Protein AF-A0A3M1KKR6-F1 (afdb_monomer_lite)

Sequence (114 aa):
MHAGSGPVIRVGALVAVAWGGGTNRPSGGSYWIELECRVPDVAPIHDFDAFQQRVARRLLERYDHRELTATDLVPQAFLREVVRDFSAEVAEQGFELLSVTMRDPRMWSLTIPA

Secondary structure (DSSP, 8-state):
--TT-SPEEEEEEEEEEEE--SSS--EEEEEEEEEEEEPPTT--HHHHHHHHHHHHHHHHHHHTTEEEPPSS-HHHHHHHHHHHHHHHHHHHTT-EEEEEEEE-TTS-EEEEE-

pLDDT: mean 82.66, std 14.11, range [42.06, 97.5]

Foldseek 3Di:
DDDPDADKDKAWEWAWEWEDDDDDDIDTDTKTKIWIKGDDPPDDPVLVVVVRVVRHVVCCVPGHHYYFYDDDCSPVVVQVVVCVVCQVVCVVSVMGTAWMKIDDPVDDIDIDGD

Structure (mmCIF, N/CA/C/O backbone):
data_AF-A0A3M1KKR6-F1
#
_entry.id   AF-A0A3M1KKR6-F1
#
loop_
_atom_site.group_PDB
_atom_site.id
_atom_site.type_symbol
_atom_site.label_atom_id
_atom_site.label_alt_id
_atom_site.label_comp_id
_atom_site.label_asym_id
_atom_site.label_entity_id
_atom_site.label_seq_id
_atom_site.pdbx_PDB_ins_code
_atom_site.Cartn_x
_atom_site.Cartn_y
_atom_site.Cartn_z
_atom_site.occupancy
_atom_site.B_iso_or_equiv
_atom_site.auth_seq_id
_atom_site.auth_comp_id
_atom_site.auth_asym_id
_atom_site.auth_atom_id
_atom_site.pdbx_PDB_model_num
ATOM 1 N N . MET A 1 1 ? -8.993 6.858 26.409 1.00 42.06 1 MET A N 1
ATOM 2 C CA . MET A 1 1 ? -9.019 6.648 24.948 1.00 42.06 1 MET A CA 1
ATOM 3 C C . MET A 1 1 ? -7.605 6.272 24.541 1.00 42.06 1 MET A C 1
ATOM 5 O O . MET A 1 1 ? -6.718 7.105 24.679 1.00 42.06 1 MET A O 1
ATOM 9 N N . HIS A 1 2 ? -7.354 5.005 24.213 1.00 42.16 2 HIS A N 1
ATOM 10 C CA . HIS A 1 2 ? -6.036 4.557 23.763 1.00 42.16 2 HIS A CA 1
ATOM 11 C C . HIS A 1 2 ? -5.950 4.763 22.253 1.00 42.16 2 HIS A C 1
ATOM 13 O O . HIS A 1 2 ? -6.528 4.008 21.483 1.00 42.16 2 HIS A O 1
ATOM 19 N N . ALA A 1 3 ? -5.250 5.814 21.832 1.00 49.28 3 ALA A N 1
ATOM 20 C CA . ALA A 1 3 ? -4.739 5.873 20.474 1.00 49.28 3 ALA A CA 1
ATOM 21 C C . ALA A 1 3 ? -3.673 4.768 20.355 1.00 49.28 3 ALA A C 1
ATOM 23 O O . ALA A 1 3 ? -2.652 4.839 21.037 1.00 49.28 3 ALA A O 1
ATOM 24 N N . GLY A 1 4 ? -3.948 3.717 19.574 1.00 57.62 4 GLY A N 1
ATOM 25 C CA . GLY A 1 4 ? -2.942 2.710 19.204 1.00 57.62 4 GLY A CA 1
ATOM 26 C C . GLY A 1 4 ? -3.274 1.230 19.443 1.00 57.62 4 GLY A C 1
ATOM 27 O O . GLY A 1 4 ? -2.399 0.406 19.194 1.00 57.62 4 GLY A O 1
ATOM 28 N N . SER A 1 5 ? -4.478 0.855 19.897 1.00 69.00 5 SER A N 1
ATOM 29 C CA . SER A 1 5 ? -4.815 -0.552 20.228 1.00 69.00 5 SER A CA 1
ATOM 30 C C . SER A 1 5 ? -5.600 -1.336 19.174 1.00 69.00 5 SER A C 1
ATOM 32 O O . SER A 1 5 ? -5.807 -2.535 19.361 1.00 69.00 5 SER A O 1
ATOM 34 N N . GLY A 1 6 ? -6.028 -0.694 18.088 1.00 76.44 6 GLY A N 1
ATOM 35 C CA . GLY A 1 6 ? -6.871 -1.348 17.091 1.00 76.44 6 GLY A CA 1
ATOM 36 C C . GLY A 1 6 ? -6.164 -2.438 16.284 1.00 76.44 6 GLY A C 1
ATOM 37 O O . GLY A 1 6 ? -4.928 -2.445 16.195 1.00 76.44 6 GLY A O 1
ATOM 38 N N . PRO A 1 7 ? -6.926 -3.383 15.701 1.00 87.19 7 PRO A N 1
ATOM 39 C CA . PRO A 1 7 ? -6.349 -4.485 14.951 1.00 87.19 7 PRO A CA 1
ATOM 40 C C . PRO A 1 7 ? -5.565 -3.966 13.744 1.00 87.19 7 PRO A C 1
ATOM 42 O O . PRO A 1 7 ? -5.897 -2.945 13.141 1.00 87.19 7 PRO A O 1
ATOM 45 N N . VAL A 1 8 ? -4.507 -4.690 13.391 1.00 90.62 8 VAL A N 1
ATOM 46 C CA . VAL A 1 8 ? -3.696 -4.395 12.210 1.00 90.62 8 VAL A CA 1
ATOM 47 C C . VAL A 1 8 ? -4.125 -5.324 11.087 1.00 90.62 8 VAL A C 1
ATOM 49 O O . VAL A 1 8 ? -4.152 -6.544 11.256 1.00 90.62 8 VAL A O 1
ATOM 52 N N . ILE A 1 9 ? -4.451 -4.738 9.941 1.00 90.88 9 ILE A N 1
ATOM 53 C CA . ILE A 1 9 ? -4.814 -5.452 8.720 1.00 90.88 9 ILE A CA 1
ATOM 54 C C . ILE A 1 9 ? -3.781 -5.183 7.631 1.00 90.88 9 ILE A C 1
ATOM 56 O O . ILE A 1 9 ? -3.077 -4.173 7.648 1.00 90.88 9 ILE A O 1
ATOM 60 N N . ARG A 1 10 ? -3.706 -6.096 6.663 1.00 93.00 10 ARG A N 1
ATOM 61 C CA . ARG A 1 10 ? -2.904 -5.926 5.454 1.00 93.00 10 ARG A CA 1
ATOM 62 C C . ARG A 1 10 ? -3.816 -6.021 4.252 1.00 93.00 10 ARG A C 1
ATOM 64 O O . ARG A 1 10 ? -4.521 -7.013 4.092 1.00 93.00 10 ARG A O 1
ATOM 71 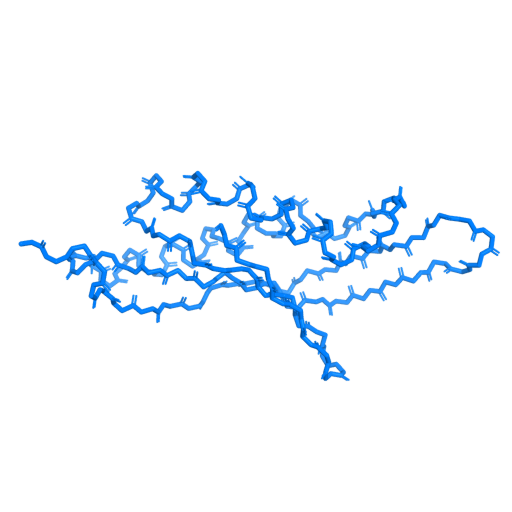N N . VAL A 1 11 ? -3.794 -4.985 3.429 1.00 93.75 11 VAL A N 1
ATOM 72 C CA . VAL A 1 11 ? -4.576 -4.901 2.196 1.00 93.75 11 VAL A CA 1
ATOM 73 C C . VAL A 1 11 ? -3.643 -4.542 1.057 1.00 93.75 11 VAL A C 1
ATOM 75 O O . VAL A 1 11 ? -2.670 -3.821 1.252 1.00 93.75 11 VAL A O 1
ATOM 78 N N . GLY A 1 12 ? -3.895 -5.054 -0.138 1.00 93.94 12 GLY A N 1
ATOM 79 C CA . GLY A 1 12 ? -2.939 -4.885 -1.217 1.00 93.94 12 GLY A CA 1
ATOM 80 C C . GLY A 1 12 ? -3.416 -5.430 -2.543 1.00 93.94 12 GLY A C 1
ATOM 81 O O . GLY A 1 12 ? -4.496 -6.012 -2.648 1.00 93.94 12 GLY A O 1
ATOM 82 N N . ALA A 1 13 ? -2.581 -5.239 -3.554 1.00 94.81 13 ALA A N 1
ATOM 83 C CA . ALA A 1 13 ? -2.793 -5.755 -4.894 1.00 94.81 13 ALA A CA 1
ATOM 84 C C . ALA A 1 13 ? -1.464 -6.186 -5.515 1.00 94.81 13 ALA A C 1
ATOM 86 O O . ALA A 1 13 ? -0.392 -5.697 -5.149 1.00 94.81 13 ALA A O 1
ATOM 87 N N . LEU A 1 14 ? -1.551 -7.103 -6.474 1.00 93.06 14 LEU A N 1
ATOM 88 C CA . LEU A 1 14 ? -0.446 -7.425 -7.362 1.00 93.06 14 LEU A CA 1
ATOM 89 C C . LEU A 1 14 ? -0.406 -6.369 -8.467 1.00 93.06 14 LEU A C 1
ATOM 91 O O . LEU A 1 14 ? -1.387 -6.222 -9.189 1.00 93.06 14 LEU A O 1
ATOM 95 N N . VAL A 1 15 ? 0.713 -5.664 -8.604 1.00 91.50 15 VAL A N 1
ATOM 96 C CA . VAL A 1 15 ? 0.927 -4.661 -9.657 1.00 91.50 15 VAL A CA 1
ATOM 97 C C . VAL A 1 15 ? 2.108 -5.070 -10.527 1.00 91.50 15 VAL A C 1
ATOM 99 O O . VAL A 1 15 ? 3.127 -5.549 -10.022 1.00 91.50 15 VAL A O 1
ATOM 102 N N . ALA A 1 16 ? 1.995 -4.894 -11.837 1.00 88.81 16 ALA A N 1
ATOM 103 C CA . ALA A 1 16 ? 3.106 -5.045 -12.763 1.00 88.81 16 ALA A CA 1
ATOM 104 C C . ALA A 1 16 ? 3.813 -3.699 -12.940 1.00 88.81 16 ALA A C 1
ATOM 106 O O . ALA A 1 16 ? 3.205 -2.745 -13.407 1.00 88.81 16 ALA A O 1
ATOM 107 N N . VAL A 1 17 ? 5.101 -3.612 -12.617 1.00 84.75 17 VAL A N 1
ATOM 108 C CA . VAL A 1 17 ? 5.895 -2.399 -12.870 1.00 84.75 17 VAL A CA 1
ATOM 109 C C . VAL A 1 17 ? 7.148 -2.728 -13.664 1.00 84.75 17 VAL A C 1
ATOM 111 O O . VAL A 1 17 ? 7.768 -3.783 -13.494 1.00 84.75 17 VAL A O 1
ATOM 114 N N . ALA A 1 18 ? 7.523 -1.805 -14.542 1.00 79.00 18 ALA A N 1
ATOM 115 C CA . ALA A 1 18 ? 8.761 -1.852 -15.301 1.00 79.00 18 ALA A CA 1
ATOM 116 C C . ALA A 1 18 ? 9.694 -0.733 -14.837 1.00 79.00 18 ALA A C 1
ATOM 118 O O . ALA A 1 18 ? 9.252 0.356 -14.480 1.00 79.00 18 ALA A O 1
ATOM 119 N N . TRP A 1 19 ? 10.996 -0.988 -14.845 1.00 77.62 19 TRP A N 1
ATOM 120 C CA . TRP A 1 19 ? 12.026 -0.011 -14.540 1.00 77.62 19 TRP A CA 1
ATOM 121 C C . TRP A 1 19 ? 13.269 -0.194 -15.410 1.0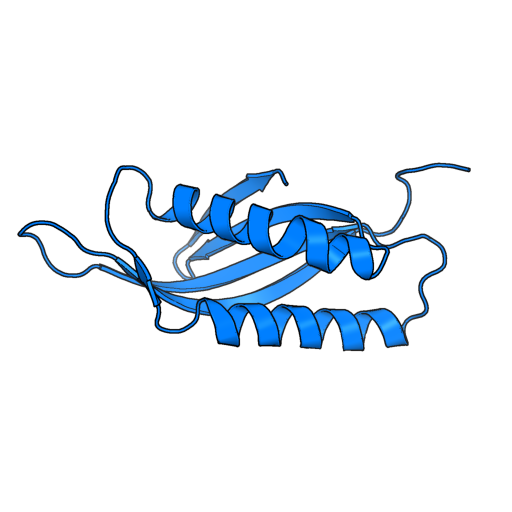0 77.62 19 TRP A C 1
ATOM 123 O O . TRP A 1 19 ? 13.833 -1.286 -15.541 1.00 77.62 19 TRP A O 1
ATOM 133 N N . GLY A 1 20 ? 13.734 0.906 -15.994 1.00 61.56 20 GLY A N 1
ATOM 134 C CA . GLY A 1 20 ? 14.907 0.908 -16.859 1.00 61.56 20 GLY A CA 1
ATOM 135 C C . GLY A 1 20 ? 15.202 2.293 -17.418 1.00 61.56 20 GLY A C 1
ATOM 136 O O . GLY A 1 20 ? 14.377 2.888 -18.096 1.00 61.56 20 GLY A O 1
ATOM 137 N N . GLY A 1 21 ? 16.406 2.796 -17.153 1.00 51.94 21 GLY A N 1
ATOM 138 C CA . GLY A 1 21 ? 16.923 4.037 -17.718 1.00 51.94 21 GLY A CA 1
ATOM 139 C C . GLY A 1 21 ? 18.445 3.980 -17.765 1.00 51.94 21 GLY A C 1
ATOM 140 O O . GLY A 1 21 ? 19.097 4.216 -16.755 1.00 51.94 21 GLY A O 1
ATOM 141 N N . GLY A 1 22 ? 18.997 3.635 -18.932 1.00 48.03 22 GLY A N 1
ATOM 142 C CA . GLY A 1 22 ? 20.441 3.617 -19.198 1.00 48.03 22 GLY A CA 1
ATOM 143 C C . GLY A 1 22 ? 20.953 2.261 -19.683 1.00 48.03 22 GLY A C 1
ATOM 144 O O . GLY A 1 22 ? 21.194 1.386 -18.865 1.00 48.03 22 GLY A O 1
ATOM 145 N N . THR A 1 23 ? 21.092 2.127 -21.012 1.00 52.16 23 THR A N 1
ATOM 146 C CA . THR A 1 23 ? 21.864 1.147 -21.830 1.00 52.16 23 THR A CA 1
ATOM 147 C C . THR A 1 23 ? 21.882 -0.356 -21.492 1.00 52.16 23 THR A C 1
ATOM 149 O O . THR A 1 23 ? 22.295 -1.138 -22.345 1.00 52.16 23 THR A O 1
ATOM 152 N N . ASN A 1 24 ? 21.368 -0.814 -20.355 1.00 52.50 24 ASN A N 1
ATOM 153 C CA . ASN A 1 24 ? 21.212 -2.213 -19.990 1.00 52.50 24 ASN A CA 1
ATOM 154 C C . ASN A 1 24 ? 19.724 -2.499 -19.760 1.00 52.50 24 ASN A C 1
ATOM 156 O O . ASN A 1 24 ? 19.088 -1.864 -18.932 1.00 52.50 24 ASN A O 1
ATOM 160 N N . ARG A 1 25 ? 19.211 -3.422 -20.583 1.00 55.31 25 ARG A N 1
ATOM 161 C CA . ARG A 1 25 ? 17.882 -4.064 -20.650 1.00 55.31 25 ARG A CA 1
ATOM 162 C C . ARG A 1 25 ? 16.807 -3.607 -19.639 1.00 55.31 25 ARG A C 1
ATOM 164 O O . ARG A 1 25 ? 17.066 -3.648 -18.440 1.00 55.31 25 ARG A O 1
ATOM 171 N N . PRO A 1 26 ? 15.565 -3.334 -20.097 1.00 58.41 26 PRO A N 1
ATOM 172 C CA . PRO A 1 26 ? 14.443 -3.095 -19.192 1.00 58.41 26 PRO A CA 1
ATOM 173 C C . PRO A 1 26 ? 14.299 -4.261 -18.210 1.00 58.41 26 PRO A C 1
ATOM 175 O O . PRO A 1 26 ? 14.280 -5.432 -18.601 1.00 58.41 26 PRO A O 1
ATOM 178 N N . SER A 1 27 ? 14.228 -3.921 -16.931 1.00 69.12 27 SER A N 1
ATOM 179 C CA . SER A 1 27 ? 13.932 -4.838 -15.836 1.00 69.12 27 SER A CA 1
ATOM 180 C C . SER A 1 27 ? 12.535 -4.534 -15.313 1.00 69.12 27 SER A C 1
ATOM 182 O O . SER A 1 27 ? 12.033 -3.432 -15.469 1.00 69.12 27 SER A O 1
ATOM 184 N N . GLY A 1 28 ? 11.851 -5.516 -14.752 1.00 74.38 28 GLY A N 1
ATOM 185 C CA . GLY A 1 28 ? 10.470 -5.340 -14.330 1.00 74.38 28 GLY A CA 1
ATOM 186 C C . GLY A 1 28 ? 9.872 -6.659 -13.895 1.00 74.38 28 GLY A C 1
ATOM 187 O O . GLY A 1 28 ? 10.446 -7.727 -14.130 1.00 74.38 28 GLY A O 1
ATOM 188 N N . GLY A 1 29 ? 8.721 -6.578 -13.250 1.00 82.25 29 GLY A N 1
ATOM 189 C CA . GLY A 1 29 ? 8.071 -7.737 -12.673 1.00 82.25 29 GLY A CA 1
ATOM 190 C C . GLY A 1 29 ? 6.713 -7.402 -12.085 1.00 82.25 29 GLY A C 1
ATOM 191 O O . GLY A 1 29 ? 6.284 -6.249 -12.056 1.00 82.25 29 GLY A O 1
ATOM 192 N N . SER A 1 30 ? 6.040 -8.447 -11.624 1.00 88.94 30 SER A N 1
ATOM 193 C CA . SER A 1 30 ? 4.808 -8.327 -10.857 1.00 88.94 30 SER A CA 1
ATOM 194 C C . SER A 1 30 ? 5.144 -8.410 -9.375 1.00 88.94 30 SER A C 1
ATOM 196 O O . SER A 1 30 ? 5.783 -9.370 -8.941 1.00 88.94 30 SER A O 1
ATOM 198 N N . TYR A 1 31 ? 4.704 -7.416 -8.614 1.00 89.06 31 TYR A N 1
ATOM 199 C CA . TYR A 1 31 ? 5.008 -7.260 -7.199 1.00 89.06 31 TYR A CA 1
ATOM 200 C C . TYR A 1 31 ? 3.728 -7.121 -6.394 1.00 89.06 31 TYR A C 1
ATOM 202 O O . TYR A 1 31 ? 2.811 -6.403 -6.786 1.00 89.06 31 TYR A O 1
ATOM 210 N N . TRP A 1 32 ? 3.664 -7.805 -5.256 1.00 93.56 32 TRP A N 1
ATOM 211 C CA . TRP A 1 32 ? 2.598 -7.577 -4.289 1.00 93.56 32 TRP A CA 1
ATOM 212 C C . TRP A 1 32 ? 2.907 -6.303 -3.518 1.00 93.56 32 TRP A C 1
ATOM 214 O O . TRP A 1 32 ? 3.933 -6.239 -2.840 1.00 93.56 32 TRP A O 1
ATOM 224 N N . ILE A 1 33 ? 2.031 -5.308 -3.629 1.00 95.00 33 ILE A N 1
ATOM 225 C CA . ILE A 1 33 ? 2.087 -4.081 -2.836 1.00 95.00 33 ILE A CA 1
ATOM 226 C C . ILE A 1 33 ? 1.038 -4.179 -1.752 1.00 95.00 33 ILE A C 1
ATOM 228 O O . ILE A 1 33 ? -0.153 -4.292 -2.038 1.00 95.00 33 ILE A O 1
ATOM 232 N N . GLU A 1 34 ? 1.498 -4.148 -0.512 1.00 95.81 34 GLU A N 1
ATOM 233 C CA . GLU A 1 34 ? 0.675 -4.310 0.673 1.00 95.81 34 GLU A CA 1
ATOM 234 C C . GLU A 1 34 ? 0.819 -3.094 1.574 1.00 95.81 34 GLU A C 1
ATOM 236 O O . GLU A 1 34 ? 1.925 -2.670 1.908 1.00 95.81 34 GLU A O 1
ATOM 241 N N . LEU A 1 35 ? -0.317 -2.561 1.991 1.00 96.69 35 LEU A N 1
ATOM 242 C CA . LEU A 1 35 ? -0.441 -1.518 2.986 1.00 96.69 35 LEU A CA 1
ATOM 243 C C . LEU A 1 35 ? -0.796 -2.190 4.304 1.00 96.69 35 LEU A C 1
ATOM 245 O O . LEU A 1 35 ? -1.790 -2.916 4.400 1.00 96.69 35 LEU A O 1
ATOM 249 N N . GLU A 1 36 ? 0.029 -1.957 5.314 1.00 96.19 36 GLU A N 1
ATOM 250 C CA . GLU A 1 36 ? -0.267 -2.340 6.682 1.00 96.19 36 GLU A CA 1
ATOM 251 C C . GLU A 1 36 ? -0.979 -1.180 7.365 1.00 96.19 36 GLU A C 1
ATOM 253 O O . GLU A 1 36 ? -0.395 -0.111 7.549 1.00 96.19 36 GLU A O 1
ATOM 258 N N . CYS A 1 37 ? -2.240 -1.389 7.729 1.00 93.31 37 CYS A N 1
ATOM 259 C CA . CYS A 1 37 ? -3.091 -0.349 8.286 1.00 93.31 37 CYS A CA 1
ATOM 260 C C . CYS A 1 37 ? -3.603 -0.754 9.664 1.00 93.31 37 CYS A C 1
ATOM 262 O O . CYS A 1 37 ? -4.019 -1.896 9.875 1.00 93.31 37 CYS A O 1
ATOM 264 N N . ARG A 1 38 ? -3.634 0.199 10.593 1.00 90.62 38 ARG A N 1
ATOM 265 C CA . ARG A 1 38 ? -4.357 0.068 11.852 1.00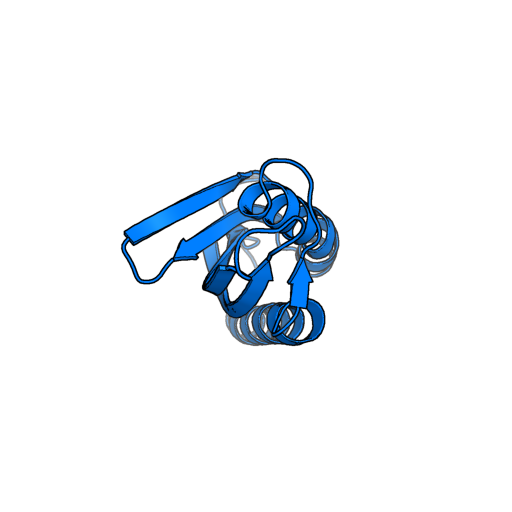 90.62 38 ARG A CA 1
ATOM 266 C C . ARG A 1 38 ? -5.796 0.519 11.663 1.00 90.62 38 ARG A C 1
ATOM 268 O O . ARG A 1 38 ? -6.084 1.591 11.134 1.00 90.62 38 ARG A O 1
ATOM 275 N N . VAL A 1 39 ? -6.685 -0.343 12.119 1.00 86.44 39 VAL A N 1
ATOM 276 C CA . VAL A 1 39 ? -8.128 -0.167 12.113 1.00 86.44 39 VAL A CA 1
ATOM 277 C C . VAL A 1 39 ? -8.562 0.585 13.372 1.00 86.44 39 VAL A C 1
ATOM 279 O O . VAL A 1 39 ? -8.044 0.282 14.447 1.00 86.4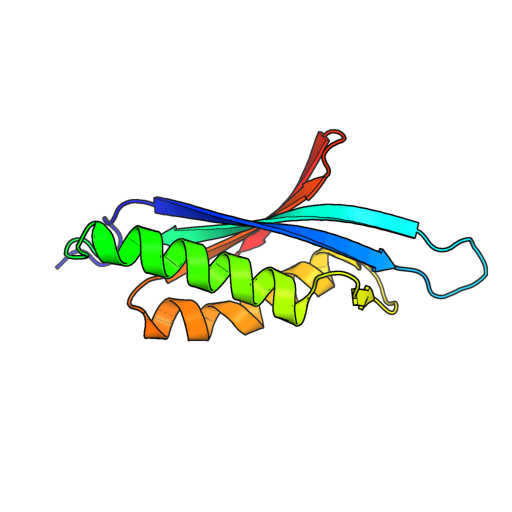4 39 VAL A O 1
ATOM 282 N N . PRO A 1 40 ? -9.523 1.520 13.307 1.00 79.56 40 PRO A N 1
ATOM 283 C CA . PRO A 1 40 ? -10.106 2.091 14.516 1.00 79.56 40 PRO A CA 1
ATOM 284 C C . PRO A 1 40 ? -10.947 1.039 15.261 1.00 79.56 40 PRO A C 1
ATOM 286 O O . PRO A 1 40 ? -11.701 0.295 14.640 1.00 79.56 40 PRO A O 1
ATOM 289 N N . ASP A 1 41 ? -10.878 1.017 16.597 1.00 74.44 41 ASP A N 1
ATOM 290 C CA . ASP A 1 41 ? -11.535 0.017 17.473 1.00 74.44 41 ASP A CA 1
ATOM 291 C C . ASP A 1 41 ? -13.057 -0.149 17.257 1.00 74.44 41 ASP A C 1
ATOM 293 O O . ASP A 1 41 ? -13.656 -1.110 17.734 1.00 74.44 41 ASP A O 1
ATOM 297 N N . VAL A 1 42 ? -13.696 0.789 16.552 1.00 71.00 42 VAL A N 1
ATOM 298 C CA . VAL A 1 42 ? -15.146 0.849 16.324 1.00 71.00 42 VAL A CA 1
ATOM 299 C C . VAL A 1 42 ? -15.563 0.648 14.860 1.00 71.00 42 VAL A C 1
ATOM 301 O O . VAL A 1 42 ? -16.733 0.856 14.547 1.00 71.00 42 VAL A O 1
ATOM 304 N N . ALA A 1 43 ? -14.655 0.258 13.955 1.00 67.00 43 ALA A N 1
ATOM 305 C CA . ALA A 1 43 ? -15.013 0.034 12.550 1.00 67.00 43 ALA A CA 1
ATOM 306 C C . ALA A 1 43 ? -15.894 -1.227 12.356 1.00 67.00 43 ALA A C 1
ATOM 308 O O . ALA A 1 43 ? -15.517 -2.321 12.789 1.00 67.00 43 ALA A O 1
ATOM 309 N N . PRO A 1 44 ? -17.053 -1.111 11.681 1.00 68.31 44 PRO A N 1
ATOM 310 C CA . PRO A 1 44 ? -17.851 -2.240 11.213 1.00 68.31 44 PRO A CA 1
ATOM 311 C C . PRO A 1 44 ? -17.102 -3.170 10.247 1.00 68.31 44 PRO A C 1
ATOM 313 O O . PRO A 1 44 ? -16.305 -2.730 9.427 1.00 68.31 44 PRO A O 1
ATOM 316 N N . ILE A 1 45 ? -17.458 -4.461 10.243 1.00 64.69 45 ILE A N 1
ATOM 317 C CA . ILE A 1 45 ? -16.840 -5.462 9.347 1.00 64.69 45 ILE A CA 1
ATOM 318 C C . ILE A 1 45 ? -17.017 -5.112 7.857 1.00 64.69 45 ILE A C 1
ATOM 320 O O . ILE A 1 45 ? -16.097 -5.308 7.068 1.00 64.69 45 ILE A O 1
ATOM 324 N N . HIS A 1 46 ? -18.172 -4.562 7.465 1.00 64.88 46 HIS A N 1
ATOM 325 C CA . HIS A 1 46 ? -18.444 -4.188 6.069 1.00 64.88 46 HIS A CA 1
ATOM 326 C C . HIS A 1 46 ? -17.555 -3.044 5.561 1.00 64.88 46 HIS A C 1
ATOM 328 O O . HIS A 1 46 ? -17.326 -2.940 4.354 1.00 64.88 46 HIS A O 1
ATOM 334 N N . ASP A 1 47 ? -17.010 -2.230 6.467 1.00 79.56 47 ASP A N 1
ATOM 335 C CA . ASP A 1 47 ? -16.087 -1.160 6.105 1.00 79.56 47 ASP A CA 1
ATOM 336 C C . ASP A 1 47 ? -14.713 -1.721 5.716 1.00 79.56 47 ASP A C 1
ATOM 338 O O . ASP A 1 47 ? -14.026 -1.117 4.893 1.00 79.56 47 ASP A O 1
ATOM 342 N N . PHE A 1 48 ? -14.338 -2.916 6.196 1.00 82.06 48 PHE A N 1
ATOM 343 C CA . PHE A 1 48 ? -13.080 -3.568 5.809 1.00 82.06 48 PHE A CA 1
ATOM 344 C C . PHE A 1 48 ? -13.095 -4.079 4.377 1.00 82.06 48 PHE A C 1
ATOM 346 O O . PHE A 1 48 ? -12.141 -3.833 3.642 1.00 82.06 48 PHE A O 1
ATOM 353 N N . ASP A 1 49 ? -14.170 -4.744 3.955 1.00 85.25 49 ASP A N 1
ATOM 354 C CA . ASP A 1 49 ? -14.273 -5.256 2.585 1.00 85.25 49 ASP A CA 1
ATOM 355 C C . ASP A 1 49 ? -14.298 -4.102 1.575 1.00 85.25 49 ASP A C 1
ATOM 357 O O . ASP A 1 49 ? -13.586 -4.127 0.565 1.00 85.25 49 ASP A O 1
ATOM 361 N N . ALA A 1 50 ? -15.065 -3.049 1.877 1.00 87.12 50 ALA A N 1
ATOM 362 C CA . ALA A 1 50 ? -15.119 -1.843 1.058 1.00 87.12 50 ALA A CA 1
ATOM 363 C C . ALA A 1 50 ? -13.763 -1.116 1.016 1.00 87.12 50 ALA A C 1
ATOM 365 O O . ALA A 1 50 ? -13.340 -0.652 -0.049 1.00 87.12 50 ALA A O 1
ATOM 366 N N . PHE A 1 51 ? -13.059 -1.042 2.149 1.00 88.12 51 PHE A N 1
ATOM 367 C CA . PHE A 1 51 ? -11.714 -0.476 2.233 1.00 88.12 51 PHE A CA 1
ATOM 368 C C . PHE A 1 51 ? -10.703 -1.288 1.415 1.00 88.12 51 PHE A C 1
ATOM 370 O O . PHE A 1 51 ? -9.995 -0.720 0.580 1.00 88.12 51 PHE A O 1
ATOM 377 N N . GLN A 1 52 ? -10.683 -2.613 1.573 1.00 89.69 52 GLN A N 1
ATOM 378 C CA . GLN A 1 52 ? -9.786 -3.506 0.841 1.00 89.69 52 GLN A CA 1
ATOM 379 C C . GLN A 1 52 ? -9.980 -3.375 -0.672 1.00 89.69 52 GLN A C 1
ATOM 381 O O . GLN A 1 52 ? -9.005 -3.203 -1.405 1.00 89.69 52 GLN A O 1
ATOM 386 N N . GLN A 1 53 ? -11.228 -3.413 -1.148 1.00 91.38 53 GLN A N 1
ATOM 387 C CA . GLN A 1 53 ? -11.534 -3.264 -2.573 1.00 91.38 53 GLN A CA 1
ATOM 388 C C . GLN A 1 53 ? -11.099 -1.898 -3.109 1.00 91.38 53 GLN A C 1
ATOM 390 O O . GLN A 1 53 ? -10.560 -1.811 -4.213 1.00 91.38 53 GLN A O 1
ATOM 395 N N . ARG A 1 54 ? -11.296 -0.829 -2.327 1.00 91.56 54 ARG A N 1
ATOM 396 C CA . ARG A 1 54 ? -10.881 0.524 -2.708 1.00 91.56 54 ARG A CA 1
ATOM 397 C C . ARG A 1 54 ? -9.366 0.626 -2.826 1.00 91.56 54 ARG A C 1
ATOM 399 O O . ARG A 1 54 ? -8.896 1.095 -3.857 1.00 91.56 54 ARG A O 1
ATOM 406 N N . VAL A 1 55 ? -8.619 0.167 -1.821 1.00 92.81 55 VAL A N 1
ATOM 407 C CA . VAL A 1 55 ? -7.149 0.190 -1.839 1.00 92.81 55 VAL A CA 1
ATOM 408 C C . VAL A 1 55 ? -6.612 -0.625 -3.009 1.00 92.81 55 VAL A C 1
ATOM 410 O O . VAL A 1 55 ? -5.812 -0.113 -3.790 1.00 92.81 55 VAL A O 1
ATOM 413 N N . ALA A 1 56 ? -7.096 -1.858 -3.186 1.00 93.69 56 ALA A N 1
ATOM 414 C CA . ALA A 1 56 ? -6.663 -2.720 -4.281 1.00 93.69 56 ALA A CA 1
ATOM 415 C C . ALA A 1 56 ? -6.937 -2.081 -5.650 1.00 93.69 56 ALA A C 1
ATOM 417 O O . ALA A 1 56 ? -6.046 -2.020 -6.495 1.00 93.69 56 ALA A O 1
ATOM 418 N N . ARG A 1 57 ? -8.143 -1.533 -5.852 1.00 95.06 57 ARG A N 1
ATOM 419 C CA . ARG A 1 57 ? -8.496 -0.824 -7.087 1.00 95.06 57 ARG A CA 1
ATOM 420 C C . ARG A 1 57 ? -7.573 0.369 -7.335 1.00 95.06 57 ARG A C 1
ATOM 422 O O . ARG A 1 57 ? -7.108 0.539 -8.454 1.00 95.06 57 ARG A O 1
ATOM 429 N N . ARG A 1 58 ? -7.280 1.173 -6.311 1.00 94.31 58 ARG A N 1
ATOM 430 C CA . ARG A 1 58 ? -6.434 2.371 -6.441 1.00 94.31 58 ARG A CA 1
ATOM 431 C C . ARG A 1 58 ? -4.981 2.041 -6.754 1.00 94.31 58 ARG A C 1
ATOM 433 O O . ARG A 1 58 ? -4.376 2.722 -7.577 1.00 94.31 58 ARG A O 1
ATOM 440 N N . LEU A 1 59 ? -4.439 0.990 -6.138 1.00 94.88 59 LEU A N 1
ATOM 441 C CA . LEU A 1 59 ? -3.106 0.482 -6.467 1.00 94.88 59 LEU A CA 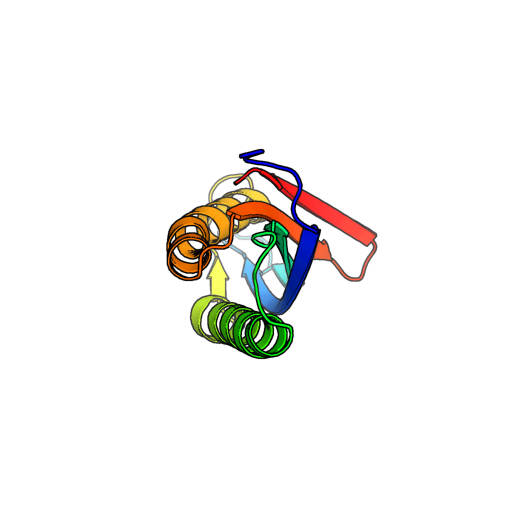1
ATOM 442 C C . LEU A 1 59 ? -3.019 0.100 -7.947 1.00 94.88 59 LEU A C 1
ATOM 444 O O . LEU A 1 59 ? -2.074 0.500 -8.625 1.00 94.88 59 LEU A O 1
ATOM 448 N N . LEU A 1 60 ? -4.026 -0.619 -8.448 1.00 94.56 60 LEU A N 1
ATOM 449 C CA . LEU A 1 60 ? -4.087 -1.026 -9.848 1.00 94.56 60 LEU A CA 1
ATOM 450 C C . LEU A 1 60 ? -4.240 0.178 -10.786 1.00 94.56 60 LEU A C 1
ATOM 452 O O . LEU A 1 60 ? -3.455 0.334 -11.712 1.00 94.56 60 LEU A O 1
ATOM 456 N N . GLU A 1 61 ? -5.194 1.073 -10.513 1.00 94.25 61 GLU A N 1
ATOM 457 C CA . GLU A 1 61 ? -5.450 2.272 -11.327 1.00 94.25 61 GLU A CA 1
ATOM 458 C C . GLU A 1 61 ? -4.212 3.168 -11.482 1.00 94.25 61 GLU A C 1
ATOM 460 O O . GLU A 1 61 ? -4.045 3.813 -12.516 1.00 94.25 61 GLU A O 1
ATOM 465 N N . ARG A 1 62 ? -3.368 3.248 -10.447 1.00 91.56 62 ARG A N 1
ATOM 466 C CA . ARG A 1 62 ? -2.278 4.229 -10.381 1.00 91.56 62 ARG A CA 1
ATOM 467 C C . ARG A 1 62 ? -0.902 3.666 -10.717 1.00 91.56 62 ARG A C 1
ATOM 469 O O . ARG A 1 62 ? -0.043 4.419 -11.184 1.00 91.56 62 ARG A O 1
ATOM 476 N N . TYR A 1 63 ? -0.665 2.387 -10.442 1.00 91.31 63 TYR A N 1
ATOM 477 C CA . TYR A 1 63 ? 0.675 1.807 -10.533 1.00 91.31 63 TYR A CA 1
ATOM 478 C C . TYR A 1 63 ? 0.771 0.577 -11.424 1.00 91.31 63 TYR A C 1
ATOM 480 O O . TYR A 1 63 ? 1.890 0.222 -11.795 1.00 91.31 63 TYR A O 1
ATOM 488 N N . ASP A 1 64 ? -0.341 -0.066 -11.780 1.00 92.00 64 ASP A N 1
ATOM 489 C CA . ASP A 1 64 ? -0.272 -1.212 -12.677 1.00 92.00 64 ASP A CA 1
ATOM 490 C C . ASP A 1 64 ? 0.205 -0.785 -14.072 1.00 92.00 64 ASP A C 1
ATOM 492 O O . ASP A 1 64 ? -0.151 0.276 -14.588 1.00 92.00 64 ASP A O 1
ATOM 496 N N . HIS A 1 65 ? 1.079 -1.598 -14.656 1.00 88.00 65 HIS A N 1
ATOM 497 C CA . HIS A 1 65 ? 1.800 -1.350 -15.905 1.00 88.00 65 HIS A CA 1
ATOM 498 C C . HIS A 1 65 ? 2.604 -0.040 -15.974 1.00 88.00 65 HIS A C 1
ATOM 500 O O . HIS A 1 65 ? 2.954 0.415 -17.066 1.00 88.00 65 HIS A O 1
ATOM 506 N N . ARG A 1 66 ? 2.952 0.564 -14.832 1.00 85.31 66 ARG A N 1
ATOM 507 C CA . ARG A 1 66 ? 3.723 1.811 -14.817 1.00 85.31 66 ARG A CA 1
ATOM 508 C C . ARG A 1 66 ? 5.206 1.574 -15.110 1.00 85.31 66 ARG A C 1
ATOM 510 O O . ARG A 1 66 ? 5.833 0.666 -14.561 1.00 85.31 66 ARG A O 1
ATOM 517 N N . GLU A 1 67 ? 5.779 2.457 -15.925 1.00 82.06 67 GLU A N 1
ATOM 518 C CA . GLU A 1 67 ? 7.223 2.562 -16.131 1.00 82.06 67 GLU A CA 1
ATOM 519 C C . GLU A 1 67 ? 7.833 3.565 -15.137 1.00 82.06 67 GLU A C 1
ATOM 521 O O . GLU A 1 67 ? 7.385 4.709 -15.017 1.00 82.06 67 GLU A O 1
ATOM 526 N N . LEU A 1 68 ? 8.840 3.122 -14.386 1.00 76.44 68 LEU A N 1
ATOM 527 C CA . LEU A 1 68 ? 9.552 3.907 -13.383 1.00 76.44 68 LEU A CA 1
ATOM 528 C C . LEU A 1 68 ? 10.905 4.370 -13.950 1.00 76.44 68 LEU A C 1
ATOM 530 O O . LEU A 1 68 ? 11.708 3.557 -14.414 1.00 76.44 68 LEU A O 1
ATOM 534 N N . THR A 1 69 ? 11.185 5.673 -13.884 1.00 71.50 69 THR A N 1
ATOM 535 C CA . THR A 1 69 ? 12.441 6.284 -14.359 1.00 71.50 69 THR A CA 1
ATOM 536 C C . THR A 1 69 ? 13.475 6.427 -13.223 1.00 71.50 69 THR A C 1
ATOM 538 O O . THR A 1 69 ? 13.090 6.658 -12.080 1.00 71.50 69 THR A O 1
ATOM 541 N N . ALA A 1 70 ? 14.781 6.300 -13.519 1.00 65.56 70 ALA A N 1
ATOM 542 C CA . ALA A 1 70 ? 15.901 6.369 -12.550 1.00 65.56 70 ALA A CA 1
ATOM 543 C C . ALA A 1 70 ? 15.935 7.707 -11.763 1.00 65.56 70 ALA A C 1
ATOM 545 O O . ALA A 1 70 ? 15.604 8.741 -12.337 1.00 65.56 70 ALA A O 1
ATOM 546 N N . THR A 1 71 ? 16.275 7.756 -10.465 1.00 52.44 71 THR A N 1
ATOM 547 C CA . THR A 1 71 ? 17.605 7.453 -9.885 1.00 52.44 71 THR A CA 1
ATOM 548 C C . THR A 1 71 ? 17.564 6.774 -8.505 1.00 52.44 71 THR A C 1
ATOM 550 O O . THR A 1 71 ? 16.713 7.070 -7.673 1.00 52.44 71 THR A O 1
ATOM 553 N N . ASP A 1 72 ? 18.528 5.864 -8.318 1.00 47.22 72 ASP A N 1
ATOM 554 C CA . ASP A 1 72 ? 18.983 5.159 -7.111 1.00 47.22 72 ASP A CA 1
ATOM 555 C C . ASP A 1 72 ? 17.917 4.760 -6.078 1.00 47.22 72 ASP A C 1
ATOM 557 O O . ASP A 1 72 ? 17.537 5.520 -5.192 1.00 47.22 72 ASP A O 1
ATOM 561 N N . LEU A 1 73 ? 17.538 3.474 -6.160 1.00 60.50 73 LEU A N 1
ATOM 562 C CA . LEU A 1 73 ? 16.553 2.739 -5.350 1.00 60.50 73 LEU A CA 1
ATOM 563 C C . LEU A 1 73 ? 15.119 2.808 -5.894 1.00 60.50 73 LEU A C 1
ATOM 565 O O . LEU A 1 73 ? 14.190 3.117 -5.155 1.00 60.50 73 LEU A O 1
ATOM 569 N N . VAL A 1 74 ? 14.921 2.431 -7.164 1.00 74.50 74 VAL A N 1
ATOM 570 C CA . VAL A 1 74 ? 13.597 2.331 -7.815 1.00 74.50 74 VAL A CA 1
ATOM 571 C C . VAL A 1 74 ? 12.530 1.667 -6.917 1.00 74.50 74 VAL A C 1
ATOM 573 O O . VAL A 1 74 ? 11.485 2.283 -6.722 1.00 74.50 74 VAL A O 1
ATOM 576 N N . PRO A 1 75 ? 12.787 0.505 -6.273 1.00 80.69 75 PRO A N 1
ATOM 577 C CA . PRO A 1 75 ? 11.895 -0.064 -5.259 1.00 80.69 75 PRO A CA 1
ATOM 578 C C . PRO A 1 75 ? 11.531 0.867 -4.096 1.00 80.69 75 PRO A C 1
ATOM 580 O O . PRO A 1 75 ? 10.375 0.931 -3.688 1.00 80.69 75 PRO A O 1
ATOM 583 N N . GLN A 1 76 ? 12.510 1.577 -3.534 1.00 85.88 76 GLN A N 1
ATOM 584 C CA . GLN A 1 76 ? 12.301 2.414 -2.353 1.00 85.88 76 GLN A CA 1
ATOM 585 C C . GLN A 1 76 ? 11.629 3.739 -2.702 1.00 85.88 76 GLN A C 1
ATOM 587 O O . GLN A 1 76 ? 10.736 4.175 -1.985 1.00 85.88 76 GLN A O 1
ATOM 592 N N . ALA A 1 77 ? 12.041 4.378 -3.798 1.00 85.50 77 ALA A N 1
ATOM 593 C CA . ALA A 1 77 ? 11.418 5.599 -4.295 1.00 85.50 77 ALA A CA 1
ATOM 594 C C . ALA A 1 77 ? 9.950 5.349 -4.663 1.00 85.50 77 ALA A C 1
ATOM 596 O O . ALA A 1 77 ? 9.081 6.121 -4.261 1.00 85.50 77 ALA A O 1
ATOM 597 N N . PHE A 1 78 ? 9.675 4.226 -5.334 1.00 87.75 78 PHE A N 1
ATOM 598 C CA . PHE A 1 78 ? 8.320 3.770 -5.615 1.00 87.75 78 PHE A CA 1
ATOM 599 C C . PHE A 1 78 ? 7.508 3.579 -4.331 1.00 87.75 78 PHE A C 1
ATOM 601 O O . PHE A 1 78 ? 6.447 4.174 -4.184 1.00 87.75 78 PHE A O 1
ATOM 608 N N . LEU A 1 79 ? 8.024 2.829 -3.354 1.00 91.44 79 LEU A N 1
ATOM 609 C CA . LEU A 1 79 ? 7.315 2.618 -2.090 1.00 91.44 79 LEU A CA 1
ATOM 610 C C . LEU A 1 79 ? 7.064 3.914 -1.304 1.00 91.44 79 LEU A C 1
ATOM 612 O O . LEU A 1 79 ? 6.006 4.056 -0.700 1.00 91.44 79 LEU A O 1
ATOM 616 N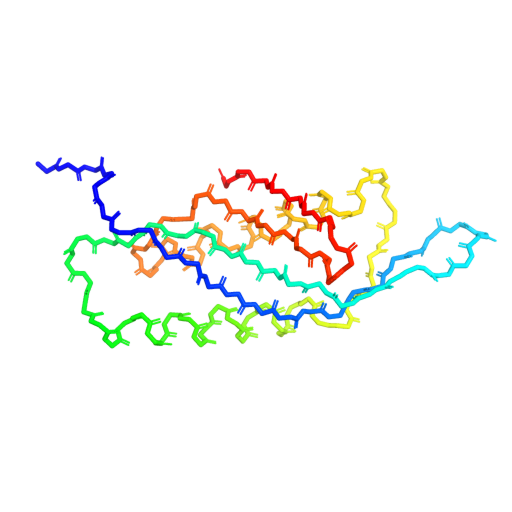 N . ARG A 1 80 ? 7.987 4.883 -1.335 1.00 91.94 80 ARG A N 1
ATOM 617 C CA . ARG A 1 80 ? 7.769 6.212 -0.734 1.00 91.94 80 ARG A CA 1
ATOM 618 C C . ARG A 1 80 ? 6.678 7.006 -1.449 1.00 91.94 80 ARG A C 1
ATOM 620 O O . ARG A 1 80 ? 5.951 7.754 -0.801 1.00 91.94 80 ARG A O 1
ATOM 627 N N . GLU A 1 81 ? 6.562 6.860 -2.766 1.00 91.69 81 GLU A N 1
ATOM 628 C CA . GLU A 1 81 ? 5.442 7.420 -3.519 1.00 91.69 81 GLU A CA 1
ATOM 629 C C . GLU A 1 81 ? 4.117 6.772 -3.098 1.00 91.69 81 GLU A C 1
ATOM 631 O O . GLU A 1 81 ? 3.172 7.504 -2.809 1.00 91.69 81 GLU A O 1
ATOM 636 N N . VAL A 1 82 ? 4.072 5.440 -2.965 1.00 93.81 82 VAL A N 1
ATOM 637 C CA . VAL A 1 82 ? 2.881 4.728 -2.471 1.00 93.81 82 VAL A CA 1
ATOM 638 C C . VAL A 1 82 ? 2.496 5.205 -1.069 1.00 93.81 82 VAL A C 1
ATOM 640 O O . VAL A 1 82 ? 1.335 5.534 -0.848 1.00 93.81 82 VAL A O 1
ATOM 643 N N . VAL A 1 83 ? 3.457 5.309 -0.140 1.00 95.88 83 VAL A N 1
ATOM 644 C CA . VAL A 1 83 ? 3.230 5.876 1.204 1.00 95.88 83 VAL A CA 1
ATOM 645 C C . VAL A 1 83 ? 2.578 7.252 1.093 1.00 95.88 83 VAL A C 1
ATOM 647 O O . VAL A 1 83 ? 1.488 7.459 1.611 1.00 95.88 83 VAL A O 1
ATOM 650 N N . ARG A 1 84 ? 3.201 8.185 0.363 1.00 93.62 84 ARG A N 1
ATOM 651 C CA . ARG A 1 84 ? 2.694 9.557 0.226 1.00 93.62 84 ARG A CA 1
ATOM 652 C C . ARG A 1 84 ? 1.268 9.596 -0.320 1.00 93.62 84 ARG A C 1
ATOM 654 O O . ARG A 1 84 ? 0.458 10.387 0.153 1.00 93.62 84 ARG A O 1
ATOM 661 N N . ASP A 1 85 ? 0.987 8.780 -1.328 1.00 92.75 85 ASP A N 1
ATOM 662 C CA . ASP A 1 85 ? -0.302 8.775 -2.010 1.00 92.75 85 ASP A CA 1
ATOM 663 C C . ASP A 1 85 ? -1.412 8.160 -1.145 1.00 92.75 85 ASP A C 1
ATOM 665 O O . ASP A 1 85 ? -2.553 8.610 -1.221 1.00 92.75 85 ASP A O 1
ATOM 669 N N . PHE A 1 86 ? -1.085 7.183 -0.295 1.00 95.06 86 PHE A N 1
ATOM 670 C CA . PHE A 1 86 ? -2.069 6.473 0.522 1.00 95.06 86 PHE A CA 1
ATOM 671 C C . PHE A 1 86 ? -2.182 6.969 1.965 1.00 95.06 86 PHE A C 1
ATOM 673 O O . PHE A 1 86 ? -3.230 6.754 2.564 1.00 95.06 86 PHE A O 1
ATOM 680 N N . SER A 1 87 ? -1.190 7.665 2.532 1.00 92.06 87 SER A N 1
ATOM 681 C CA . SER A 1 87 ? -1.278 8.167 3.914 1.00 92.06 87 SER A CA 1
ATOM 682 C C . SER A 1 87 ? -2.508 9.059 4.126 1.00 92.06 87 SER A C 1
ATOM 684 O O . SER A 1 87 ? -3.213 8.900 5.119 1.00 92.06 87 SER A O 1
ATOM 686 N N . ALA A 1 88 ? -2.813 9.953 3.177 1.00 87.38 88 ALA A N 1
ATOM 687 C CA . ALA A 1 88 ? -4.013 10.791 3.243 1.00 87.38 88 ALA A CA 1
ATOM 688 C C . ALA A 1 88 ? -5.299 9.993 2.962 1.00 87.38 88 ALA A C 1
ATOM 690 O O . ALA A 1 88 ? -6.257 10.100 3.723 1.00 87.38 88 ALA A O 1
ATOM 691 N N . GLU A 1 89 ? -5.310 9.153 1.919 1.00 86.81 89 GLU A N 1
ATOM 692 C CA . GLU A 1 89 ? -6.501 8.373 1.544 1.00 86.81 89 GLU A CA 1
ATOM 693 C C . GLU A 1 89 ? -6.932 7.404 2.659 1.00 86.81 89 GLU A C 1
ATOM 695 O O . GLU A 1 89 ? -8.121 7.263 2.936 1.00 86.81 89 GLU A O 1
ATOM 700 N N . VAL A 1 90 ? -5.978 6.751 3.327 1.00 90.06 90 VAL A N 1
ATOM 701 C CA . VAL A 1 90 ? -6.236 5.828 4.442 1.00 90.06 90 VAL A CA 1
ATOM 702 C C . VAL A 1 90 ? -6.743 6.594 5.671 1.00 90.06 90 VAL A C 1
ATOM 704 O O . VAL A 1 90 ? -7.720 6.167 6.293 1.00 90.06 90 VAL A O 1
ATOM 707 N N . ALA A 1 91 ? -6.158 7.761 5.964 1.00 87.56 91 ALA A N 1
ATOM 708 C CA . ALA A 1 91 ? -6.580 8.623 7.068 1.00 87.56 91 ALA A CA 1
ATOM 709 C C . ALA A 1 91 ? -8.004 9.175 6.894 1.00 87.56 91 ALA A C 1
ATOM 711 O O . ALA A 1 91 ? -8.764 9.219 7.861 1.00 87.56 91 ALA A O 1
ATOM 712 N N . GLU A 1 92 ? -8.409 9.541 5.673 1.00 86.94 92 GLU A N 1
ATOM 713 C CA . GLU A 1 92 ? -9.781 9.984 5.373 1.00 86.94 92 GLU A CA 1
ATOM 714 C C . GLU A 1 92 ? -10.836 8.907 5.662 1.00 86.94 92 GLU A C 1
ATOM 716 O O . GLU A 1 92 ? -11.987 9.227 5.954 1.00 86.94 92 GLU A O 1
ATOM 721 N N . GLN A 1 93 ? -10.453 7.630 5.601 1.00 84.69 93 GLN A N 1
ATOM 722 C CA . GLN A 1 93 ? -11.324 6.504 5.948 1.00 84.69 93 GLN A CA 1
ATOM 723 C C . GLN A 1 93 ? -11.276 6.158 7.450 1.00 84.69 93 GLN A C 1
ATOM 725 O O . GLN A 1 93 ? -11.914 5.200 7.878 1.00 84.69 93 GLN A O 1
ATOM 730 N N . GLY A 1 94 ? -10.524 6.916 8.257 1.00 86.50 94 GLY A N 1
ATOM 731 C CA . GLY A 1 94 ? -10.366 6.689 9.696 1.00 86.50 94 GLY A CA 1
ATOM 732 C C . GLY A 1 94 ? -9.362 5.593 10.066 1.00 86.50 94 GLY A C 1
ATOM 733 O O . GLY A 1 94 ? -9.292 5.211 11.233 1.00 86.50 94 GLY A O 1
ATOM 734 N N . PHE A 1 95 ? -8.590 5.090 9.100 1.00 89.50 95 PHE A N 1
ATOM 735 C CA . PHE A 1 95 ? -7.515 4.122 9.316 1.00 89.50 95 PHE A CA 1
ATOM 736 C C . PHE A 1 95 ? -6.172 4.851 9.445 1.00 89.50 95 PHE A C 1
ATOM 738 O O . PHE A 1 95 ? -6.004 5.977 8.987 1.00 89.50 95 PHE A O 1
ATOM 745 N N . GLU A 1 96 ? -5.180 4.194 10.032 1.00 91.62 96 GLU A N 1
ATOM 746 C CA . GLU A 1 96 ? -3.809 4.706 10.113 1.00 91.62 96 GLU A CA 1
ATOM 747 C C . GLU A 1 96 ? -2.898 3.810 9.272 1.00 91.62 96 GLU A C 1
ATOM 749 O O . GLU A 1 96 ? -2.814 2.608 9.521 1.00 91.62 96 GLU A O 1
ATOM 754 N N . LEU A 1 97 ? -2.221 4.371 8.270 1.00 95.06 97 LEU A N 1
ATOM 755 C CA . LEU A 1 97 ? -1.200 3.642 7.520 1.00 95.06 97 LEU A CA 1
ATOM 756 C C . LEU A 1 97 ? 0.060 3.521 8.389 1.00 95.06 97 LEU A C 1
ATOM 758 O O . LEU A 1 97 ? 0.559 4.525 8.884 1.00 95.06 97 LEU A O 1
ATOM 762 N N . LEU A 1 98 ? 0.565 2.302 8.577 1.00 95.69 98 LEU A N 1
ATOM 763 C CA . LEU A 1 98 ? 1.755 2.020 9.390 1.00 95.69 98 LEU A CA 1
ATOM 764 C C . LEU A 1 98 ? 2.994 1.807 8.521 1.00 95.69 98 LEU A C 1
ATOM 766 O O . LEU A 1 98 ? 4.081 2.300 8.822 1.00 95.69 98 LEU A O 1
ATOM 770 N N . SER A 1 99 ? 2.844 1.034 7.448 1.00 97.31 99 SER A N 1
ATOM 771 C CA . SER A 1 99 ? 3.930 0.745 6.518 1.00 97.31 99 SER A CA 1
ATOM 772 C C . SER A 1 99 ? 3.405 0.287 5.163 1.00 97.31 99 SER A C 1
ATOM 774 O O . SER A 1 99 ? 2.261 -0.154 5.032 1.00 97.31 99 SER A O 1
ATOM 776 N N . VAL A 1 100 ? 4.264 0.370 4.150 1.00 97.50 100 VAL A N 1
ATOM 777 C CA . VAL A 1 100 ? 4.022 -0.221 2.833 1.00 97.50 100 VAL A CA 1
ATOM 778 C C . VAL A 1 100 ? 5.121 -1.225 2.537 1.00 97.50 100 VAL A C 1
ATOM 780 O O . VAL A 1 100 ? 6.310 -0.926 2.666 1.00 97.50 100 VAL A O 1
ATOM 783 N N . THR A 1 101 ? 4.717 -2.422 2.129 1.00 95.69 101 THR A N 1
ATOM 784 C CA . THR A 1 101 ? 5.612 -3.513 1.759 1.00 95.69 101 THR A CA 1
ATOM 785 C C . THR A 1 101 ? 5.448 -3.848 0.286 1.00 95.69 101 THR A C 1
ATOM 787 O O . THR A 1 101 ? 4.338 -4.047 -0.197 1.00 95.69 101 THR A O 1
ATOM 790 N N . MET A 1 102 ? 6.568 -3.962 -0.418 1.00 92.75 102 MET A N 1
ATOM 791 C CA . MET A 1 102 ? 6.642 -4.597 -1.726 1.00 92.75 102 MET A CA 1
ATOM 792 C C . MET A 1 102 ? 7.235 -5.994 -1.567 1.00 92.75 102 MET A C 1
ATOM 794 O O . MET A 1 102 ? 8.327 -6.131 -1.010 1.00 92.75 102 MET A O 1
ATOM 798 N N . ARG A 1 103 ? 6.551 -7.024 -2.074 1.00 90.88 103 ARG A N 1
ATOM 799 C CA . ARG A 1 103 ? 7.070 -8.399 -2.133 1.00 90.88 103 ARG A CA 1
ATOM 800 C C . ARG A 1 103 ? 7.211 -8.877 -3.568 1.00 90.88 103 ARG A C 1
ATOM 802 O O . ARG A 1 103 ? 6.265 -8.821 -4.354 1.00 90.88 103 ARG A O 1
ATOM 809 N N . ASP A 1 104 ? 8.384 -9.414 -3.873 1.00 83.38 104 ASP A N 1
ATOM 810 C CA . ASP A 1 104 ? 8.635 -10.176 -5.089 1.00 83.38 104 ASP A CA 1
ATOM 811 C C . ASP A 1 104 ? 8.229 -11.646 -4.866 1.00 83.38 104 ASP A C 1
ATOM 813 O O . ASP A 1 104 ? 8.604 -12.238 -3.845 1.00 83.38 104 ASP A O 1
ATOM 817 N N . PRO A 1 105 ? 7.507 -12.277 -5.811 1.00 72.94 105 PRO A N 1
ATOM 818 C CA . PRO A 1 105 ? 7.163 -13.700 -5.749 1.00 72.94 105 PRO A CA 1
ATOM 819 C C . PRO A 1 105 ? 8.367 -14.646 -5.566 1.00 72.94 105 PRO A C 1
ATOM 821 O O . PRO A 1 105 ? 8.195 -15.794 -5.167 1.00 72.94 105 PRO A O 1
ATOM 824 N N . ARG A 1 106 ? 9.585 -14.182 -5.865 1.00 72.25 106 ARG A N 1
ATOM 825 C CA . ARG A 1 106 ? 10.858 -14.916 -5.831 1.00 72.25 106 ARG A CA 1
ATOM 826 C C . ARG A 1 106 ? 11.690 -14.653 -4.565 1.00 72.25 106 ARG A C 1
ATOM 828 O O . ARG A 1 106 ? 12.889 -14.914 -4.574 1.00 72.25 106 ARG A O 1
ATOM 835 N N . MET A 1 107 ? 11.045 -14.231 -3.472 1.00 71.12 107 MET A N 1
ATOM 836 C CA . MET A 1 107 ? 11.532 -14.264 -2.075 1.00 71.12 107 MET A CA 1
ATOM 837 C C . MET A 1 107 ? 12.237 -13.028 -1.491 1.00 71.12 107 MET A C 1
ATOM 839 O O . MET A 1 107 ? 12.776 -13.131 -0.389 1.00 71.12 107 MET A O 1
ATOM 843 N N . TRP A 1 108 ? 12.207 -11.853 -2.124 1.00 83.94 108 TRP A N 1
ATOM 844 C CA . TRP A 1 108 ? 12.635 -10.620 -1.441 1.00 83.94 108 TRP A CA 1
ATOM 845 C C . TRP A 1 108 ? 11.446 -9.715 -1.112 1.00 83.94 108 TRP A C 1
ATOM 847 O O . TRP A 1 108 ? 10.461 -9.649 -1.848 1.00 83.94 108 TRP A O 1
ATOM 857 N N . SER A 1 109 ? 11.542 -9.020 0.020 1.00 90.56 109 SER A N 1
ATOM 858 C CA . SER A 1 109 ? 10.567 -8.028 0.465 1.00 90.56 109 SER A CA 1
ATOM 859 C C . SER A 1 109 ? 11.272 -6.752 0.896 1.00 90.56 109 SER A C 1
ATOM 861 O O . SER A 1 109 ? 12.342 -6.805 1.504 1.00 90.56 109 SER A O 1
ATOM 863 N N . LEU A 1 110 ? 10.651 -5.615 0.620 1.00 91.38 110 LEU A N 1
ATOM 864 C CA . LEU A 1 110 ? 11.101 -4.301 1.052 1.00 91.38 110 LEU A CA 1
ATOM 865 C C . LEU A 1 110 ? 9.936 -3.586 1.730 1.00 91.38 110 LEU A C 1
ATOM 867 O O . LEU A 1 110 ? 8.875 -3.460 1.129 1.00 91.38 110 LEU A O 1
ATOM 871 N N . THR A 1 111 ? 10.153 -3.092 2.945 1.00 95.19 111 THR A N 1
ATOM 872 C CA . THR A 1 111 ? 9.145 -2.362 3.722 1.00 95.19 111 THR A CA 1
ATOM 873 C C . THR A 1 111 ? 9.648 -0.958 4.025 1.00 95.19 111 THR A C 1
ATOM 875 O O . THR A 1 111 ? 10.802 -0.788 4.423 1.00 95.19 111 THR A O 1
ATOM 878 N N . ILE A 1 112 ? 8.788 0.043 3.845 1.00 94.38 112 ILE A N 1
ATOM 879 C CA . ILE A 1 112 ? 9.049 1.435 4.222 1.00 94.38 112 ILE A CA 1
ATOM 880 C C . ILE A 1 112 ? 7.954 1.889 5.199 1.00 94.38 112 ILE A C 1
ATOM 882 O O . ILE A 1 112 ? 6.778 1.640 4.924 1.00 94.38 112 ILE A O 1
ATOM 886 N N . PRO A 1 113 ? 8.315 2.510 6.339 1.00 95.75 113 PRO A N 1
ATOM 887 C CA . PRO A 1 113 ? 7.336 3.068 7.269 1.00 95.75 113 PRO A CA 1
ATOM 888 C C . PRO A 1 113 ? 6.587 4.248 6.640 1.00 95.75 113 PRO A C 1
ATOM 890 O O . PRO A 1 113 ? 7.146 4.956 5.797 1.00 95.75 113 PRO A O 1
ATOM 893 N N . ALA A 1 114 ? 5.331 4.422 7.049 1.00 88.94 114 ALA A N 1
ATOM 894 C CA . ALA A 1 114 ? 4.473 5.511 6.594 1.00 88.94 114 ALA A CA 1
ATOM 895 C C . ALA A 1 114 ? 4.770 6.854 7.275 1.00 88.94 114 ALA A C 1
ATOM 897 O O . ALA A 1 114 ? 5.298 6.842 8.412 1.00 88.94 114 ALA A O 1
#

Radius of gyration: 15.21 Å; chains: 1; bounding box: 40×26×47 Å